Protein AF-A0A8J6XPT8-F1 (afdb_monomer_lite)

Radius of gyration: 20.5 Å; chains: 1; bounding box: 49×33×56 Å

Secondary structure (DSSP, 8-state):
--SHHHHHHHHHHHTTSEEEEETTEEEEE-SS---TTS--EEEPTT----HHHHHHHHHHHHTTT----B-----S--TTEEE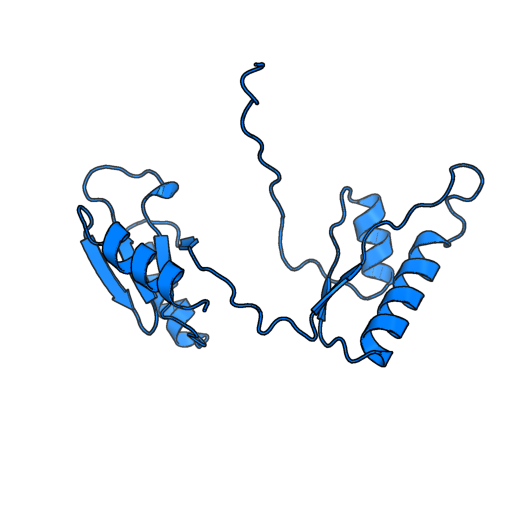-------GGGTTSSHHHHHHHHHHHHHHHTT-SEEE---SSHHHHHHHHHTT-----------------

Organism: NCBI:txid2748662

pLDDT: mean 81.78, std 13.43, range [40.69, 97.56]

Sequence (152 aa):
MDSRIQSYLRVAASHQRDTERIGPFLATFTHHNDNPFLNYAIPDDDATPSSADVAALIAAYERRSRIPRLEYYVPYNRDRTTEIAGIGVRAKFRRRGIAGALTTQLVRLAIDAGVSLAFLMAAHEAEARIYFRAGFSTIGEILHISHPREQP

InterPro domains:
  IPR000182 GNAT domain [PF00583] (55-136)
  IPR000182 GNAT domain [PS51186] (9-152)
  IPR016181 Acyl-CoA N-acyltransferase [SSF55729] (75-150)

Structure (mmCIF, N/CA/C/O backbone):
data_AF-A0A8J6XPT8-F1
#
_entry.id   AF-A0A8J6XPT8-F1
#
loop_
_atom_site.group_PDB
_atom_site.id
_atom_site.type_symbol
_atom_site.label_atom_id
_atom_site.label_alt_id
_atom_site.label_comp_id
_atom_site.label_asym_id
_atom_site.label_entity_id
_atom_site.label_seq_id
_atom_site.pdbx_PDB_ins_code
_atom_site.Cartn_x
_atom_site.Cartn_y
_atom_site.Cartn_z
_atom_site.occupancy
_atom_site.B_iso_or_equiv
_atom_site.auth_seq_id
_atom_site.auth_comp_id
_atom_site.auth_asym_id
_atom_site.auth_atom_id
_atom_site.pdbx_PDB_model_num
ATOM 1 N N . MET A 1 1 ? -4.051 -18.490 -13.070 1.00 40.69 1 MET A N 1
ATOM 2 C CA . MET A 1 1 ? -4.577 -17.982 -14.357 1.00 40.69 1 MET A CA 1
ATOM 3 C C . MET A 1 1 ? -4.172 -16.514 -14.581 1.00 40.69 1 MET A C 1
ATOM 5 O O . MET A 1 1 ? -4.823 -15.838 -15.359 1.00 40.69 1 MET A O 1
ATOM 9 N N . ASP A 1 2 ? -3.063 -16.038 -13.990 1.00 49.50 2 ASP A N 1
ATOM 10 C CA . ASP A 1 2 ? -2.880 -14.602 -13.691 1.00 49.50 2 ASP A CA 1
ATOM 11 C C . ASP A 1 2 ? -1.608 -13.937 -14.272 1.00 49.50 2 ASP A C 1
ATOM 13 O O . ASP A 1 2 ? -1.323 -12.796 -13.937 1.00 49.50 2 ASP A O 1
ATOM 17 N N . SER A 1 3 ? -0.858 -14.581 -15.182 1.00 55.66 3 SER A N 1
ATOM 18 C CA . SER A 1 3 ? 0.334 -13.968 -15.823 1.00 55.66 3 SER A CA 1
ATOM 19 C C . SER A 1 3 ? 0.077 -13.350 -17.209 1.00 55.66 3 SER A C 1
ATOM 21 O O . SER A 1 3 ? 0.899 -12.613 -17.746 1.00 55.66 3 SER A O 1
ATOM 23 N N . ARG A 1 4 ? -1.084 -13.608 -17.828 1.00 59.62 4 ARG A N 1
ATOM 24 C CA . ARG A 1 4 ? -1.342 -13.191 -19.222 1.00 59.62 4 ARG A CA 1
ATOM 25 C C . ARG A 1 4 ? -1.599 -11.691 -19.387 1.00 59.62 4 ARG A C 1
ATOM 27 O O . ARG A 1 4 ? -1.416 -11.179 -20.487 1.00 59.62 4 ARG A O 1
ATOM 34 N N . ILE A 1 5 ? -2.015 -10.997 -18.327 1.00 62.00 5 ILE A N 1
ATOM 35 C CA . ILE A 1 5 ? -2.364 -9.568 -18.379 1.00 62.00 5 ILE A CA 1
ATOM 36 C C . ILE A 1 5 ? -1.106 -8.711 -18.535 1.00 62.00 5 ILE A C 1
ATOM 38 O O . ILE A 1 5 ? -1.049 -7.860 -19.416 1.00 62.00 5 ILE A O 1
ATOM 42 N N . GLN A 1 6 ? -0.077 -8.958 -17.729 1.00 67.12 6 GLN A N 1
ATOM 43 C CA . GLN A 1 6 ? 1.147 -8.157 -17.749 1.00 67.12 6 GLN A CA 1
ATOM 44 C C . GLN A 1 6 ? 1.967 -8.410 -19.025 1.00 67.12 6 GLN A C 1
ATOM 46 O O . GLN A 1 6 ? 2.446 -7.466 -19.656 1.00 67.12 6 GLN A O 1
ATOM 51 N N . SER A 1 7 ? 1.997 -9.660 -19.494 1.00 65.56 7 SER A N 1
ATOM 52 C CA . SER A 1 7 ? 2.504 -10.007 -20.825 1.00 65.56 7 SER A CA 1
ATOM 53 C C . SER A 1 7 ? 1.735 -9.301 -21.957 1.00 65.56 7 SER A C 1
ATOM 55 O O . SER A 1 7 ? 2.353 -8.725 -22.854 1.00 65.56 7 SER A O 1
ATOM 57 N N . TYR A 1 8 ? 0.397 -9.245 -21.889 1.00 67.69 8 TYR A N 1
ATOM 58 C CA . TYR A 1 8 ? -0.415 -8.485 -22.849 1.00 67.69 8 TYR A CA 1
ATOM 59 C C . TYR A 1 8 ? -0.089 -6.984 -22.831 1.00 67.69 8 TYR A C 1
ATOM 61 O O . TYR A 1 8 ? 0.082 -6.398 -23.899 1.00 67.69 8 TYR A O 1
ATOM 69 N N . LEU A 1 9 ? 0.069 -6.369 -21.651 1.00 66.56 9 LEU A N 1
ATOM 70 C CA . LEU A 1 9 ? 0.458 -4.958 -21.536 1.00 66.56 9 LEU A CA 1
ATOM 71 C C . LEU A 1 9 ? 1.817 -4.689 -22.195 1.00 66.56 9 LEU A C 1
ATOM 73 O O . LEU A 1 9 ? 1.945 -3.704 -22.921 1.00 66.56 9 LEU A O 1
ATOM 77 N N . ARG A 1 10 ? 2.815 -5.570 -22.010 1.00 74.56 10 ARG A N 1
ATOM 78 C CA . ARG A 1 10 ? 4.133 -5.432 -22.662 1.00 74.56 10 ARG A CA 1
ATOM 79 C C . ARG A 1 10 ? 4.029 -5.479 -24.186 1.00 74.56 10 ARG A C 1
ATOM 81 O O . ARG A 1 10 ? 4.648 -4.662 -24.863 1.00 74.56 10 ARG A O 1
ATOM 88 N N . VAL A 1 11 ? 3.234 -6.407 -24.722 1.00 70.12 11 VAL A N 1
ATOM 89 C CA . VAL A 1 11 ? 3.016 -6.543 -26.172 1.00 70.12 11 VAL A CA 1
ATOM 90 C C . VAL A 1 11 ? 2.233 -5.357 -26.741 1.00 70.12 11 VAL A C 1
ATOM 92 O O . VAL A 1 11 ? 2.572 -4.856 -27.808 1.00 70.12 11 VAL A O 1
ATOM 95 N N . ALA A 1 12 ? 1.201 -4.880 -26.048 1.00 66.06 12 ALA A N 1
ATOM 96 C CA . ALA A 1 12 ? 0.412 -3.741 -26.506 1.00 66.06 12 ALA A CA 1
ATOM 97 C C . ALA A 1 12 ? 1.218 -2.432 -26.470 1.00 66.06 12 ALA A C 1
ATOM 99 O O . ALA A 1 12 ? 1.140 -1.636 -27.402 1.00 66.06 12 ALA A O 1
ATOM 100 N N . ALA A 1 13 ? 2.025 -2.220 -25.425 1.00 67.25 13 ALA A N 1
ATOM 101 C CA . ALA A 1 13 ? 2.773 -0.981 -25.229 1.00 67.25 13 ALA A CA 1
ATOM 102 C C . ALA A 1 13 ? 3.988 -0.824 -26.163 1.00 67.25 13 ALA A C 1
ATOM 104 O O . ALA A 1 13 ? 4.449 0.300 -26.360 1.00 67.25 13 ALA A O 1
ATOM 105 N N . SER A 1 14 ? 4.504 -1.914 -26.746 1.00 66.19 14 SER A N 1
ATOM 106 C CA . SER A 1 14 ? 5.599 -1.858 -27.728 1.00 66.19 14 SER A CA 1
ATOM 107 C C . SER A 1 14 ? 5.146 -1.396 -29.114 1.00 66.19 14 SER A C 1
ATOM 109 O O . SER A 1 14 ? 5.952 -0.904 -29.903 1.00 66.19 14 SER A O 1
ATOM 111 N N . HIS A 1 15 ? 3.853 -1.508 -29.424 1.00 63.25 15 HIS A N 1
ATOM 112 C CA . HIS A 1 15 ? 3.320 -1.006 -30.679 1.00 63.25 15 HIS A CA 1
ATOM 113 C C . HIS A 1 15 ? 3.195 0.523 -30.579 1.00 63.25 15 HIS A C 1
ATOM 115 O O . HIS A 1 15 ? 2.401 1.033 -29.796 1.00 63.25 15 HIS A O 1
ATOM 121 N N . GLN A 1 16 ? 3.966 1.244 -31.406 1.00 63.06 16 GLN A N 1
ATOM 122 C CA . GLN A 1 16 ? 4.014 2.718 -31.529 1.00 63.06 16 GLN A CA 1
ATOM 123 C C . GLN A 1 16 ? 4.901 3.488 -30.525 1.00 63.06 16 GLN A C 1
ATOM 125 O O . GLN A 1 16 ? 4.798 4.715 -30.453 1.00 63.06 16 GLN A O 1
ATOM 130 N N . ARG A 1 17 ? 5.789 2.825 -29.772 1.00 73.38 17 ARG A N 1
ATOM 131 C CA . ARG A 1 17 ? 6.697 3.490 -28.814 1.00 73.38 17 ARG A CA 1
ATOM 132 C C . ARG A 1 17 ? 8.129 2.997 -28.938 1.00 73.38 17 ARG A C 1
ATOM 134 O O . ARG A 1 17 ? 8.357 1.842 -29.285 1.00 73.38 17 ARG A O 1
ATOM 141 N N . ASP A 1 18 ? 9.077 3.859 -28.585 1.00 82.94 18 ASP A N 1
ATOM 142 C CA . ASP A 1 18 ? 10.439 3.412 -28.313 1.00 82.94 18 ASP A CA 1
ATOM 143 C C . ASP A 1 18 ? 10.452 2.601 -27.029 1.00 82.94 18 ASP A C 1
ATOM 145 O O . ASP A 1 18 ? 9.846 2.992 -26.029 1.00 82.94 18 ASP A O 1
ATOM 149 N N . THR A 1 19 ? 11.168 1.483 -27.040 1.00 86.81 19 THR A N 1
ATOM 150 C CA . THR A 1 19 ? 11.265 0.613 -25.871 1.00 86.81 19 THR A CA 1
ATOM 151 C C . THR A 1 19 ? 12.708 0.348 -25.488 1.00 86.81 19 THR A C 1
ATOM 153 O O . THR A 1 19 ? 13.539 0.078 -26.352 1.00 86.81 19 THR A O 1
ATOM 156 N N . GLU A 1 20 ? 12.991 0.352 -24.189 1.00 90.19 20 GLU A N 1
ATOM 157 C CA . GLU A 1 20 ? 14.284 -0.051 -23.630 1.00 90.19 20 GLU A CA 1
ATOM 158 C C . GLU A 1 20 ? 14.065 -1.142 -22.578 1.00 90.19 20 GLU A C 1
ATOM 160 O O . GLU A 1 20 ? 13.187 -1.026 -21.718 1.00 90.19 20 GLU A O 1
ATOM 165 N N . ARG A 1 21 ? 14.875 -2.205 -22.630 1.00 92.94 21 ARG A N 1
ATOM 166 C CA . ARG A 1 21 ? 14.958 -3.181 -21.539 1.00 92.94 21 ARG A CA 1
ATOM 167 C C . ARG A 1 21 ? 15.921 -2.685 -20.477 1.00 92.94 21 ARG A C 1
ATOM 169 O O . ARG A 1 21 ? 17.086 -2.440 -20.774 1.00 92.94 21 ARG A O 1
ATOM 176 N N . ILE A 1 22 ? 15.443 -2.596 -19.240 1.00 92.44 22 ILE A N 1
ATOM 177 C CA . ILE A 1 22 ? 16.235 -2.161 -18.089 1.00 92.44 22 ILE A CA 1
ATOM 178 C C . ILE A 1 22 ? 16.014 -3.171 -16.972 1.00 92.44 22 ILE A C 1
ATOM 180 O O . ILE A 1 22 ? 14.956 -3.177 -16.349 1.00 92.44 22 ILE A O 1
ATOM 184 N N . GLY A 1 23 ? 16.983 -4.061 -16.751 1.00 90.38 23 GLY A N 1
ATOM 185 C CA . GLY A 1 23 ? 16.821 -5.163 -15.799 1.00 90.38 23 GLY A CA 1
ATOM 186 C C . GLY A 1 23 ? 15.534 -5.956 -16.093 1.00 90.38 23 GLY A C 1
ATOM 187 O O . GLY A 1 23 ? 15.370 -6.403 -17.234 1.00 90.38 23 GLY A O 1
ATOM 188 N N . PRO A 1 24 ? 14.611 -6.104 -15.122 1.00 92.44 24 PRO A N 1
ATOM 189 C CA . PRO A 1 24 ? 13.332 -6.788 -15.301 1.00 92.44 24 PRO A CA 1
ATOM 190 C C . PRO A 1 24 ? 12.215 -5.887 -15.859 1.00 92.44 24 PRO A C 1
ATOM 192 O O . PRO A 1 24 ? 11.053 -6.269 -15.809 1.00 92.44 24 PRO A O 1
ATOM 195 N N . PHE A 1 25 ? 12.508 -4.678 -16.344 1.00 91.06 25 PHE A N 1
ATOM 196 C CA . PHE A 1 25 ? 11.498 -3.733 -16.825 1.00 91.06 25 PHE A CA 1
ATOM 197 C C . PHE A 1 25 ? 11.544 -3.570 -18.344 1.00 91.06 25 PHE A C 1
ATOM 199 O O . PHE A 1 25 ? 12.614 -3.416 -18.936 1.00 91.06 25 PHE A O 1
ATOM 206 N N . LEU A 1 26 ? 10.3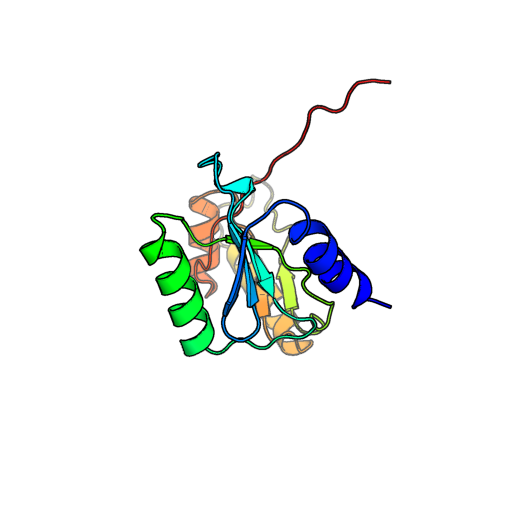71 -3.525 -18.977 1.00 91.56 26 LEU A N 1
ATOM 207 C CA . LEU A 1 26 ? 10.189 -2.948 -20.307 1.00 91.56 26 LEU A CA 1
ATOM 208 C C . LEU A 1 26 ? 9.758 -1.486 -20.150 1.00 91.56 26 LEU A C 1
ATOM 210 O O . LEU A 1 26 ? 8.605 -1.221 -19.816 1.00 91.56 26 LEU A O 1
ATOM 214 N N . ALA A 1 27 ? 10.671 -0.543 -20.371 1.00 89.69 27 ALA A N 1
ATOM 215 C CA . ALA A 1 27 ? 10.362 0.883 -20.383 1.00 89.69 27 ALA A CA 1
ATOM 216 C C . ALA A 1 27 ? 9.863 1.313 -21.762 1.00 89.69 27 ALA A C 1
ATOM 218 O O . ALA A 1 27 ? 10.419 0.886 -22.773 1.00 89.69 27 ALA A O 1
ATOM 219 N N . THR A 1 28 ? 8.839 2.165 -21.798 1.00 87.44 28 THR A N 1
ATOM 220 C CA . THR A 1 28 ? 8.276 2.707 -23.039 1.00 87.44 28 THR A CA 1
ATOM 221 C C . THR A 1 28 ? 8.373 4.228 -23.063 1.00 87.44 28 THR A C 1
ATOM 223 O O . THR A 1 28 ? 8.167 4.883 -22.040 1.00 87.44 28 THR A O 1
ATOM 226 N N . PHE A 1 29 ? 8.691 4.783 -24.232 1.00 83.12 29 PHE A N 1
ATOM 227 C CA . PHE A 1 29 ? 8.899 6.210 -24.452 1.00 83.12 29 PHE A CA 1
ATOM 228 C C . PHE A 1 29 ? 8.164 6.677 -25.710 1.00 83.12 29 PHE A C 1
ATOM 230 O O . PHE A 1 29 ? 8.215 6.029 -26.758 1.00 83.12 29 PHE A O 1
ATOM 237 N N . THR A 1 30 ? 7.493 7.824 -25.630 1.00 73.56 30 THR A N 1
ATOM 238 C CA . THR A 1 30 ? 6.853 8.450 -26.795 1.00 73.56 30 THR A CA 1
ATOM 239 C C . THR A 1 30 ? 7.740 9.516 -27.430 1.00 73.56 30 THR A C 1
ATOM 241 O O . THR A 1 30 ? 8.252 10.399 -26.746 1.00 73.56 30 THR A O 1
ATOM 244 N N . HIS A 1 31 ? 7.853 9.474 -28.762 1.00 62.16 31 HIS A N 1
ATOM 245 C CA . HIS A 1 31 ? 8.705 10.368 -29.562 1.00 62.16 31 HIS A CA 1
ATOM 246 C C . HIS A 1 31 ? 8.233 11.820 -29.657 1.00 62.16 31 HIS A C 1
ATOM 248 O O . HIS A 1 31 ? 9.047 12.730 -29.781 1.00 62.16 31 HIS A O 1
ATOM 254 N N . HIS A 1 32 ? 6.918 12.052 -29.654 1.00 60.66 32 HIS A N 1
ATOM 255 C CA . HIS A 1 32 ? 6.334 13.340 -30.064 1.00 60.66 32 HIS A CA 1
ATOM 256 C C . HIS A 1 32 ? 5.376 13.943 -29.031 1.00 60.66 32 HIS A C 1
ATOM 258 O O . HIS A 1 32 ? 4.632 14.869 -29.341 1.00 60.66 32 HIS A O 1
ATOM 264 N N . ASN A 1 33 ? 5.348 13.398 -27.814 1.00 58.75 33 ASN A N 1
ATOM 265 C CA . ASN A 1 33 ? 4.443 13.858 -26.769 1.00 58.75 33 ASN A CA 1
ATOM 266 C C . ASN A 1 33 ? 5.083 13.683 -25.388 1.00 58.75 33 ASN A C 1
ATOM 268 O O . ASN A 1 33 ? 5.541 12.590 -25.050 1.00 58.75 33 ASN A O 1
ATOM 272 N N . ASP A 1 34 ? 5.075 14.752 -24.593 1.00 54.53 34 ASP A N 1
ATOM 273 C CA . ASP A 1 34 ? 5.612 14.797 -23.229 1.00 54.53 34 ASP A CA 1
ATOM 274 C C . ASP A 1 34 ? 4.611 14.298 -22.178 1.00 54.53 34 ASP A C 1
ATOM 276 O O . ASP A 1 34 ? 4.870 14.378 -20.978 1.00 54.53 34 ASP A O 1
ATOM 280 N N . ASN A 1 35 ? 3.453 13.787 -22.612 1.00 57.72 35 ASN A N 1
ATOM 281 C CA . ASN A 1 35 ? 2.410 13.320 -21.715 1.00 57.72 35 ASN A CA 1
ATOM 282 C C . ASN A 1 35 ? 2.944 12.217 -20.760 1.00 57.72 35 ASN A C 1
ATOM 284 O O . ASN A 1 35 ? 3.301 11.120 -21.212 1.00 57.72 35 ASN A O 1
ATOM 288 N N . PRO A 1 36 ? 2.954 12.455 -19.433 1.00 54.56 36 PRO A N 1
ATOM 289 C CA . PRO A 1 36 ? 3.487 11.515 -18.446 1.00 54.56 36 PRO A CA 1
ATOM 290 C C . PRO A 1 36 ? 2.682 10.209 -18.339 1.00 54.56 36 PRO A C 1
ATOM 292 O O . PRO A 1 36 ? 3.170 9.230 -17.781 1.00 54.56 36 PRO A O 1
ATOM 295 N N . PHE A 1 37 ? 1.465 10.148 -18.891 1.00 55.50 37 PHE A N 1
ATOM 296 C CA . PHE A 1 37 ? 0.666 8.918 -18.952 1.00 55.50 37 PHE A CA 1
ATOM 297 C C . PHE A 1 37 ? 1.132 7.936 -20.043 1.00 55.50 37 PHE A C 1
ATOM 299 O O . PHE A 1 37 ? 0.666 6.802 -20.065 1.00 55.50 37 PHE A O 1
ATOM 306 N N . LEU A 1 38 ? 2.044 8.341 -20.936 1.00 62.06 38 LEU A N 1
ATOM 307 C CA . LEU A 1 38 ? 2.521 7.515 -22.057 1.00 62.06 38 LEU A CA 1
ATOM 308 C C . LEU A 1 38 ? 3.969 7.021 -21.899 1.00 62.06 38 LEU A C 1
ATOM 310 O O . LEU A 1 38 ? 4.446 6.266 -22.743 1.00 62.06 38 LEU A O 1
ATOM 314 N N . ASN A 1 39 ? 4.651 7.428 -20.825 1.00 72.81 39 ASN A N 1
ATOM 315 C CA . ASN A 1 39 ? 6.040 7.080 -20.537 1.00 72.81 39 ASN A CA 1
ATOM 316 C C . ASN A 1 39 ? 6.080 6.276 -19.234 1.00 72.81 39 ASN A C 1
ATOM 318 O O . ASN A 1 39 ? 6.143 6.843 -18.143 1.00 72.81 39 ASN A O 1
ATOM 322 N N . TYR A 1 40 ? 5.960 4.957 -19.346 1.00 82.88 40 TYR A N 1
ATOM 323 C CA . TYR A 1 40 ? 5.921 4.056 -18.197 1.00 82.88 40 TYR A CA 1
ATOM 324 C C . TYR A 1 40 ? 6.631 2.739 -18.488 1.00 82.88 40 TYR A C 1
ATOM 326 O O . TYR A 1 40 ? 6.830 2.337 -19.640 1.00 82.88 40 TYR A O 1
ATOM 334 N N . ALA A 1 41 ? 7.039 2.085 -17.408 1.00 88.19 41 ALA A N 1
ATOM 335 C CA . ALA A 1 41 ? 7.720 0.814 -17.408 1.00 88.19 41 ALA A CA 1
ATOM 336 C C . ALA A 1 41 ? 6.813 -0.295 -16.877 1.00 88.19 41 ALA A C 1
ATOM 338 O O . ALA A 1 41 ? 6.105 -0.127 -15.884 1.00 88.19 41 ALA A O 1
ATOM 339 N N . ILE A 1 42 ? 6.859 -1.435 -17.555 1.00 87.50 42 ILE A N 1
ATOM 340 C CA . ILE A 1 42 ? 6.099 -2.632 -17.216 1.00 87.50 42 ILE A CA 1
ATOM 341 C C . ILE A 1 42 ? 7.106 -3.683 -16.736 1.00 87.50 42 ILE A C 1
ATOM 343 O O . ILE A 1 42 ? 7.978 -4.070 -17.520 1.00 87.50 42 ILE A O 1
ATOM 347 N N . PRO A 1 43 ? 7.040 -4.142 -15.475 1.00 88.00 43 PRO A N 1
ATOM 348 C CA . PRO A 1 43 ? 7.893 -5.224 -14.996 1.00 88.00 43 PRO A CA 1
ATOM 349 C C . PRO A 1 43 ? 7.605 -6.535 -15.734 1.00 88.00 43 PRO A C 1
ATOM 351 O O . PRO A 1 43 ? 6.504 -6.733 -16.260 1.00 88.00 43 PRO A O 1
ATOM 354 N N . ASP A 1 44 ? 8.578 -7.438 -15.740 1.00 84.94 44 ASP A N 1
ATOM 355 C CA . ASP A 1 44 ? 8.377 -8.841 -16.080 1.00 84.94 44 ASP A CA 1
ATOM 356 C C . ASP A 1 44 ? 7.379 -9.496 -15.126 1.00 84.94 44 ASP A C 1
ATOM 358 O O . ASP A 1 44 ? 7.141 -9.019 -14.012 1.00 84.94 44 ASP A O 1
ATOM 362 N N . ASP A 1 45 ? 6.781 -10.590 -15.588 1.00 77.69 45 ASP A N 1
ATOM 363 C CA . ASP A 1 45 ? 5.864 -11.368 -14.761 1.00 77.69 45 ASP A CA 1
ATOM 364 C C . ASP A 1 45 ? 6.663 -11.939 -13.581 1.00 77.69 45 ASP A C 1
ATOM 366 O O . ASP A 1 45 ? 7.770 -12.446 -13.769 1.00 77.69 45 ASP A O 1
ATOM 370 N N . ASP A 1 46 ? 6.123 -11.798 -12.368 1.00 73.81 46 ASP A N 1
ATOM 371 C CA . ASP A 1 46 ? 6.755 -12.227 -11.111 1.00 73.81 46 ASP A CA 1
ATOM 372 C C . ASP A 1 46 ? 8.157 -11.633 -10.849 1.00 73.81 46 ASP A C 1
ATOM 374 O O . ASP A 1 46 ? 8.933 -12.164 -10.051 1.00 73.81 46 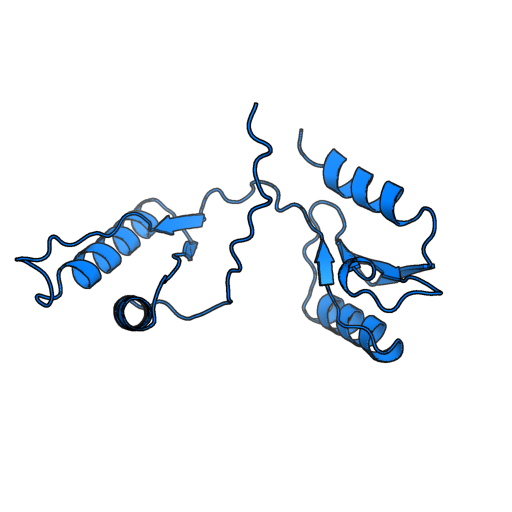ASP A O 1
ATOM 378 N N . ALA A 1 47 ? 8.491 -10.507 -11.490 1.00 80.00 47 ALA A N 1
ATOM 379 C CA . ALA A 1 47 ? 9.755 -9.825 -11.260 1.00 80.00 47 ALA A CA 1
ATOM 380 C C . ALA A 1 47 ? 9.932 -9.443 -9.782 1.00 80.00 47 ALA A C 1
ATOM 382 O O . ALA A 1 47 ? 9.049 -8.845 -9.164 1.00 80.00 47 ALA A O 1
ATOM 383 N N . THR A 1 48 ? 11.131 -9.684 -9.254 1.00 82.25 48 THR A N 1
ATOM 384 C CA . THR A 1 48 ? 11.597 -9.157 -7.964 1.00 82.25 48 THR A CA 1
ATOM 385 C C . THR A 1 48 ? 12.758 -8.186 -8.207 1.00 82.25 48 THR A C 1
ATOM 387 O O . THR A 1 48 ? 13.918 -8.593 -8.094 1.00 82.25 48 THR A O 1
ATOM 390 N N . PRO A 1 49 ? 12.492 -6.924 -8.606 1.00 85.44 49 PRO A N 1
ATOM 391 C CA . PRO A 1 49 ? 13.546 -5.970 -8.930 1.00 85.44 49 PRO A CA 1
ATOM 392 C C . PRO A 1 49 ? 14.416 -5.669 -7.712 1.00 85.44 49 PRO A C 1
ATOM 394 O O . PRO A 1 49 ? 13.910 -5.431 -6.614 1.00 85.44 49 PRO A O 1
ATOM 397 N N . SER A 1 50 ? 15.729 -5.637 -7.912 1.00 87.56 50 SER A N 1
ATOM 398 C CA . SER A 1 50 ? 16.671 -5.163 -6.903 1.00 87.56 50 SER A CA 1
ATOM 399 C C . SER A 1 50 ? 16.691 -3.632 -6.840 1.00 87.56 50 SER A C 1
ATOM 401 O O . SER A 1 50 ? 16.275 -2.939 -7.772 1.00 87.56 50 SER A O 1
ATOM 403 N N . SER A 1 51 ? 17.262 -3.071 -5.771 1.00 82.50 51 SER A N 1
ATOM 404 C CA . SER A 1 51 ? 17.498 -1.622 -5.685 1.00 82.50 51 SER A CA 1
ATOM 405 C C . SER A 1 51 ? 18.367 -1.096 -6.837 1.00 82.50 51 SER A C 1
ATOM 407 O O . SER A 1 51 ? 18.196 0.045 -7.258 1.00 82.50 51 SER A O 1
ATOM 409 N N . ALA A 1 52 ? 19.274 -1.923 -7.371 1.00 88.50 52 ALA A N 1
ATOM 410 C CA . ALA A 1 52 ? 20.102 -1.567 -8.522 1.00 88.50 52 ALA A CA 1
ATOM 411 C C . ALA A 1 52 ? 19.278 -1.491 -9.819 1.00 88.50 52 ALA A C 1
ATOM 413 O O . ALA A 1 52 ? 19.471 -0.565 -10.605 1.00 88.50 52 ALA A O 1
ATOM 414 N N . ASP A 1 53 ? 18.315 -2.400 -10.008 1.00 90.56 53 ASP A N 1
ATOM 415 C CA . ASP A 1 53 ? 17.396 -2.368 -11.153 1.00 90.56 53 ASP A CA 1
ATOM 416 C C . ASP A 1 53 ? 16.521 -1.112 -11.129 1.00 90.56 53 ASP A C 1
ATOM 418 O O . ASP A 1 53 ? 16.328 -0.455 -12.152 1.00 90.56 53 ASP A O 1
ATOM 422 N N . VAL A 1 54 ? 16.023 -0.743 -9.944 1.00 87.88 54 VAL A N 1
ATOM 423 C CA . VAL A 1 54 ? 15.231 0.479 -9.753 1.00 87.88 54 VAL A CA 1
ATOM 424 C C . VAL A 1 54 ? 16.075 1.728 -10.022 1.00 87.88 54 VAL A C 1
ATOM 426 O O . VAL A 1 54 ? 15.617 2.633 -10.717 1.00 87.88 54 VAL A O 1
ATOM 429 N N . ALA A 1 55 ? 17.319 1.775 -9.539 1.00 90.06 55 ALA A N 1
ATOM 430 C CA . ALA A 1 55 ? 18.224 2.893 -9.806 1.00 90.06 55 ALA A CA 1
ATOM 431 C C . ALA A 1 55 ? 18.541 3.036 -11.306 1.00 90.06 55 ALA A C 1
ATOM 433 O O . ALA A 1 55 ? 18.526 4.145 -11.841 1.00 90.06 55 ALA A O 1
ATOM 434 N N . ALA A 1 56 ? 18.765 1.919 -12.003 1.00 91.19 56 ALA A N 1
ATOM 435 C CA . ALA A 1 56 ? 18.972 1.914 -13.448 1.00 91.19 56 ALA A CA 1
ATOM 436 C C . ALA A 1 56 ? 17.729 2.408 -14.207 1.00 91.19 56 ALA A C 1
ATOM 438 O O . ALA A 1 56 ? 17.855 3.170 -15.168 1.00 91.19 56 ALA A O 1
ATOM 439 N N . LEU A 1 57 ? 16.530 2.023 -13.753 1.00 92.06 57 LEU A N 1
ATOM 440 C CA . LEU A 1 57 ? 15.269 2.499 -14.319 1.00 92.06 57 LEU A CA 1
ATOM 441 C C . LEU A 1 57 ? 15.120 4.015 -14.161 1.00 92.06 57 LEU A C 1
ATOM 443 O O . LEU A 1 57 ? 14.816 4.698 -15.136 1.00 92.06 57 LEU A O 1
ATOM 447 N N . ILE A 1 58 ? 15.388 4.548 -12.967 1.00 89.31 58 ILE A N 1
ATOM 448 C CA . ILE A 1 58 ? 15.347 5.993 -12.699 1.00 89.31 58 ILE A CA 1
ATOM 449 C C . ILE A 1 58 ? 16.317 6.731 -13.628 1.00 89.31 58 ILE A C 1
ATOM 451 O O . ILE A 1 58 ? 15.895 7.617 -14.373 1.00 89.31 58 ILE A O 1
ATOM 455 N N . ALA A 1 59 ? 17.581 6.300 -13.680 1.00 91.75 59 ALA A N 1
ATOM 456 C CA . ALA A 1 59 ? 18.602 6.926 -14.519 1.00 91.75 59 ALA A CA 1
ATOM 457 C C . ALA A 1 59 ? 18.226 6.923 -16.014 1.00 91.75 59 ALA A C 1
ATOM 459 O O . ALA A 1 59 ? 18.520 7.869 -16.748 1.00 91.75 59 ALA A O 1
ATOM 460 N N . ALA A 1 60 ? 17.559 5.874 -16.504 1.00 90.44 60 ALA A N 1
ATOM 461 C CA . ALA A 1 60 ? 17.128 5.804 -17.897 1.00 90.44 60 ALA A CA 1
ATOM 462 C C . ALA A 1 60 ? 16.020 6.812 -18.248 1.00 90.44 60 ALA A C 1
ATOM 464 O O . ALA A 1 60 ? 16.015 7.332 -19.368 1.00 90.44 60 ALA A O 1
ATOM 465 N N . TYR A 1 61 ? 15.108 7.093 -17.315 1.00 88.44 61 TYR A N 1
ATOM 466 C CA . TYR A 1 61 ? 14.067 8.110 -17.486 1.00 88.44 61 TYR A CA 1
ATOM 467 C C . TYR A 1 61 ? 14.633 9.525 -17.325 1.00 88.44 61 TYR A C 1
ATOM 469 O O . TYR A 1 61 ? 14.334 10.396 -18.144 1.00 88.44 61 TYR A O 1
ATOM 477 N N . GLU A 1 62 ? 15.525 9.738 -16.355 1.00 88.62 62 GLU A N 1
ATOM 478 C CA . GLU A 1 62 ? 16.197 11.025 -16.133 1.00 88.62 62 GLU A CA 1
ATOM 479 C C . GLU A 1 62 ? 17.035 11.461 -17.338 1.00 88.62 62 GLU A C 1
ATOM 481 O O . GLU A 1 62 ? 16.919 12.604 -17.777 1.00 88.62 62 GLU A O 1
ATOM 486 N N . ARG A 1 63 ? 17.802 10.545 -17.954 1.00 89.31 63 ARG A N 1
ATOM 487 C CA . ARG A 1 63 ? 18.566 10.825 -19.191 1.00 89.31 63 ARG A CA 1
ATOM 488 C C . ARG A 1 63 ? 17.697 11.316 -20.352 1.00 89.31 63 ARG A C 1
ATOM 490 O O . ARG A 1 63 ? 18.224 11.866 -21.314 1.00 89.31 63 ARG A O 1
ATOM 497 N N . ARG A 1 64 ? 16.383 11.095 -20.284 1.00 85.12 64 ARG A N 1
ATOM 498 C CA . ARG A 1 64 ? 15.395 11.488 -21.297 1.00 85.12 64 ARG A CA 1
ATOM 499 C C . ARG A 1 64 ? 14.480 12.614 -20.817 1.00 85.12 64 ARG A C 1
ATOM 501 O O . ARG A 1 64 ? 13.481 12.896 -21.474 1.00 85.12 64 ARG A O 1
ATOM 508 N N . SER A 1 65 ? 14.794 13.235 -19.678 1.00 84.31 65 SER A N 1
ATOM 509 C CA . SER A 1 65 ? 13.971 14.265 -19.036 1.00 84.31 65 SER A CA 1
ATOM 510 C C . SER A 1 65 ? 12.526 13.805 -18.797 1.00 84.31 65 SER A C 1
ATOM 512 O O . SER A 1 65 ? 11.574 14.562 -18.997 1.00 84.31 65 SER A O 1
ATOM 514 N N . ARG A 1 66 ? 12.345 12.536 -18.402 1.00 82.38 66 ARG A N 1
ATOM 515 C CA . ARG A 1 66 ? 11.044 11.930 -18.088 1.00 82.38 66 ARG A CA 1
ATOM 516 C C . ARG A 1 66 ? 10.957 11.546 -16.615 1.00 82.38 66 ARG A C 1
ATOM 518 O O . ARG A 1 66 ? 11.957 11.225 -15.985 1.00 82.38 66 ARG A O 1
ATOM 525 N N . ILE A 1 67 ? 9.732 11.530 -16.091 1.00 77.62 67 ILE A N 1
ATOM 526 C CA . ILE A 1 67 ? 9.432 11.026 -14.747 1.00 77.62 67 ILE A CA 1
ATOM 527 C C . ILE A 1 67 ? 9.159 9.518 -14.857 1.00 77.62 67 ILE A C 1
ATOM 529 O O . ILE A 1 67 ? 8.280 9.138 -15.634 1.00 77.62 67 ILE A O 1
ATOM 533 N N . PRO A 1 68 ? 9.880 8.653 -14.121 1.00 79.31 68 PRO A N 1
ATOM 534 C CA . PRO A 1 68 ? 9.638 7.217 -14.150 1.00 79.31 68 PRO A CA 1
ATOM 535 C C . PRO A 1 68 ? 8.275 6.873 -13.542 1.00 79.31 68 PRO A C 1
ATOM 537 O O . PRO A 1 68 ? 7.938 7.296 -12.437 1.00 79.31 68 PRO A O 1
ATOM 540 N N . ARG A 1 69 ? 7.502 6.058 -14.263 1.00 83.62 69 ARG A N 1
ATOM 541 C CA . ARG A 1 69 ? 6.210 5.516 -13.828 1.00 83.62 69 ARG A CA 1
ATOM 542 C C . ARG A 1 69 ? 6.190 4.012 -14.047 1.00 83.62 69 ARG A C 1
ATOM 544 O O . ARG A 1 69 ? 6.677 3.542 -15.069 1.00 83.62 69 ARG A O 1
ATOM 551 N N . LEU A 1 70 ? 5.596 3.267 -13.119 1.00 83.81 70 LEU A N 1
ATOM 552 C CA . LEU A 1 70 ? 5.362 1.834 -13.280 1.00 83.81 70 LEU A CA 1
ATOM 553 C C . LEU A 1 70 ? 3.893 1.554 -13.596 1.00 83.81 70 LEU A C 1
ATOM 555 O O . LEU A 1 70 ? 2.997 2.139 -12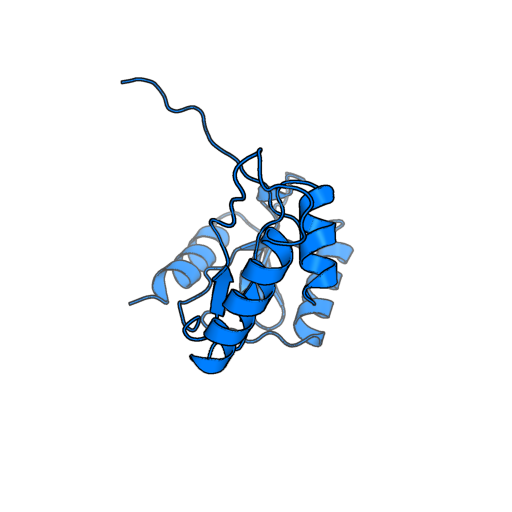.989 1.00 83.81 70 LEU A O 1
ATOM 559 N N . GLU A 1 71 ? 3.665 0.617 -14.507 1.00 80.94 71 GLU A N 1
ATOM 560 C CA . GLU A 1 71 ? 2.367 -0.005 -14.741 1.00 80.94 71 GLU A CA 1
ATOM 561 C C . GLU A 1 71 ? 2.530 -1.510 -14.546 1.00 80.94 71 GLU A C 1
ATOM 563 O O . GLU A 1 71 ? 3.214 -2.186 -15.312 1.00 80.94 71 GLU A O 1
ATOM 568 N N . TYR A 1 72 ? 1.969 -2.029 -13.457 1.00 71.75 72 TYR A N 1
ATOM 569 C CA . TYR A 1 72 ? 2.118 -3.428 -13.085 1.00 71.75 72 TYR A CA 1
ATOM 570 C C . TYR A 1 72 ? 0.851 -3.950 -12.433 1.00 71.75 72 TYR A C 1
ATOM 572 O O . TYR A 1 72 ? 0.150 -3.239 -11.712 1.00 71.75 72 TYR A O 1
ATOM 580 N N . TYR A 1 73 ? 0.579 -5.221 -12.700 1.00 66.38 73 TYR A N 1
ATOM 581 C CA . TYR A 1 73 ? -0.383 -5.995 -11.945 1.00 66.38 73 TYR A CA 1
ATOM 582 C C . TYR A 1 73 ? 0.353 -6.608 -10.755 1.00 66.38 73 TYR A C 1
ATOM 584 O O . TYR A 1 73 ? 1.460 -7.117 -10.907 1.00 66.38 73 TYR A O 1
ATOM 592 N N . VAL A 1 74 ? -0.237 -6.533 -9.565 1.00 58.81 74 VAL A N 1
ATOM 593 C CA . VAL A 1 74 ? 0.303 -7.200 -8.377 1.00 58.81 74 VAL A CA 1
ATOM 594 C C . VAL A 1 74 ? -0.397 -8.550 -8.279 1.00 58.81 74 VAL A C 1
ATOM 596 O O . VAL A 1 74 ? -1.548 -8.565 -7.831 1.00 58.81 74 VAL A O 1
ATOM 599 N N . PRO A 1 75 ? 0.231 -9.668 -8.700 1.00 54.19 75 PRO A N 1
ATOM 600 C CA . PRO A 1 75 ? -0.375 -10.971 -8.510 1.00 54.19 75 PRO A CA 1
ATOM 601 C C . PRO A 1 75 ? -0.578 -11.224 -7.017 1.00 54.19 75 PRO A C 1
ATOM 603 O O . PRO A 1 75 ? 0.192 -10.781 -6.160 1.00 54.19 75 PRO A O 1
ATOM 606 N N . TYR A 1 76 ? -1.665 -11.924 -6.724 1.00 52.75 76 TYR A N 1
ATOM 607 C CA . TYR A 1 76 ? -2.200 -12.227 -5.401 1.00 52.75 76 TYR A CA 1
ATOM 608 C C . TYR A 1 76 ? -1.297 -13.143 -4.548 1.00 52.75 76 TYR A C 1
ATOM 610 O O . TYR A 1 76 ? -1.801 -13.930 -3.770 1.00 52.75 76 TYR A O 1
ATOM 618 N N . ASN A 1 77 ? 0.032 -13.011 -4.557 1.00 49.34 77 ASN A N 1
ATOM 619 C CA . ASN A 1 77 ? 0.872 -13.576 -3.485 1.00 49.34 77 ASN A CA 1
ATOM 620 C C . ASN A 1 77 ? 0.884 -12.627 -2.264 1.00 49.34 77 ASN A C 1
ATOM 622 O O . ASN A 1 77 ? 1.911 -12.324 -1.661 1.00 49.34 77 ASN A O 1
ATOM 626 N N . ARG A 1 78 ? -0.327 -12.140 -1.951 1.00 51.78 78 ARG A N 1
ATOM 627 C CA . ARG A 1 78 ? -0.752 -11.136 -0.966 1.00 51.78 78 ARG A CA 1
ATOM 628 C C . ARG A 1 78 ? -1.214 -11.760 0.355 1.00 51.78 78 ARG A C 1
ATOM 630 O O . ARG A 1 78 ? -1.668 -11.022 1.221 1.00 51.78 78 ARG A O 1
ATOM 637 N N . ASP A 1 79 ? -1.122 -13.077 0.529 1.00 61.75 79 ASP A N 1
ATOM 638 C CA . ASP A 1 79 ? -1.873 -13.833 1.553 1.00 61.75 79 ASP A CA 1
ATOM 639 C C . ASP A 1 79 ? -1.570 -13.463 3.015 1.00 61.75 79 ASP A C 1
ATOM 641 O O . ASP A 1 79 ? -2.252 -13.907 3.935 1.00 61.75 79 ASP A O 1
ATOM 645 N N . ARG A 1 80 ? -0.560 -12.624 3.250 1.00 78.50 80 ARG A N 1
ATOM 646 C CA . ARG A 1 80 ? -0.184 -12.117 4.575 1.00 78.50 80 ARG A CA 1
ATOM 647 C C . ARG A 1 80 ? -0.259 -10.592 4.663 1.00 78.50 80 ARG A C 1
ATOM 649 O O . ARG A 1 80 ? 0.339 -10.005 5.559 1.00 78.50 80 ARG A O 1
ATOM 656 N N . THR A 1 81 ? -0.981 -9.948 3.753 1.00 86.12 81 THR A N 1
ATOM 657 C CA . THR A 1 81 ? -1.237 -8.507 3.770 1.00 86.12 81 THR A CA 1
ATOM 658 C C . THR A 1 81 ? -2.717 -8.256 4.013 1.00 86.12 81 THR A C 1
ATOM 660 O O . THR A 1 81 ? -3.561 -8.859 3.356 1.00 86.12 81 THR A O 1
ATOM 663 N N . THR A 1 82 ? -3.046 -7.346 4.925 1.00 89.88 82 THR A N 1
ATOM 664 C CA . THR A 1 82 ? -4.440 -6.970 5.191 1.00 89.88 82 THR A CA 1
ATOM 665 C C . THR A 1 82 ? -4.611 -5.463 5.282 1.00 89.88 82 THR A C 1
ATOM 667 O O . THR A 1 82 ? -3.705 -4.748 5.717 1.00 89.88 82 THR A O 1
ATOM 670 N N . GLU A 1 83 ? -5.792 -4.990 4.901 1.00 92.19 83 GLU A N 1
ATOM 671 C CA . GLU A 1 83 ? -6.216 -3.623 5.170 1.00 92.19 83 GLU A CA 1
ATOM 672 C C . GLU A 1 83 ? -6.997 -3.575 6.485 1.00 92.19 83 GLU A C 1
ATOM 674 O O . GLU A 1 83 ? -7.962 -4.315 6.683 1.00 92.19 83 GLU A O 1
ATOM 679 N N . ILE A 1 84 ? -6.621 -2.660 7.374 1.00 93.56 84 ILE A N 1
ATOM 680 C CA . ILE A 1 84 ? -7.438 -2.303 8.531 1.00 93.56 84 ILE A CA 1
ATOM 681 C C . ILE A 1 84 ? -8.314 -1.113 8.140 1.00 93.56 84 ILE A C 1
ATOM 683 O O . ILE A 1 84 ? -7.859 0.029 8.101 1.00 93.56 84 ILE A O 1
ATOM 687 N N . ALA A 1 85 ? -9.590 -1.394 7.886 1.00 91.06 85 ALA A N 1
ATOM 688 C CA . ALA A 1 85 ? -10.587 -0.413 7.470 1.00 91.06 85 ALA A CA 1
ATOM 689 C C . ALA A 1 85 ? -11.772 -0.338 8.453 1.00 91.06 85 ALA A C 1
ATOM 691 O O . ALA A 1 85 ? -11.877 -1.106 9.410 1.00 91.06 85 ALA A O 1
ATOM 692 N N . GLY A 1 86 ? -12.687 0.608 8.223 1.00 87.62 86 GLY A N 1
ATOM 693 C CA . GLY A 1 86 ? -13.974 0.664 8.933 1.00 87.62 86 GLY A CA 1
ATOM 694 C C . GLY A 1 86 ? -13.912 1.118 10.398 1.00 87.62 86 GLY A C 1
ATOM 695 O O . GLY A 1 86 ? -14.873 0.918 11.143 1.00 87.62 86 GLY A O 1
ATOM 696 N N . ILE A 1 87 ? -12.818 1.746 10.838 1.00 90.88 87 ILE A N 1
ATOM 697 C CA . ILE A 1 87 ? -12.695 2.244 12.214 1.00 90.88 87 ILE A CA 1
ATOM 698 C C . ILE A 1 87 ? -13.541 3.508 12.389 1.00 90.88 87 ILE A C 1
ATOM 700 O O . ILE A 1 87 ? -13.173 4.603 11.972 1.00 90.88 87 ILE A O 1
ATOM 704 N N . GLY A 1 88 ? -14.675 3.362 13.071 1.00 90.56 88 GLY A N 1
ATOM 705 C CA . GLY A 1 88 ? -15.579 4.460 13.398 1.00 90.56 88 GLY A CA 1
ATOM 706 C C . GLY A 1 88 ? -15.838 4.572 14.897 1.00 90.56 88 GLY A C 1
ATOM 707 O O . GLY A 1 88 ? -16.106 3.586 15.576 1.00 90.56 88 GLY A O 1
ATOM 708 N N . VAL A 1 89 ? -15.832 5.800 15.425 1.00 93.62 89 VAL A N 1
ATOM 709 C CA . VAL A 1 89 ? -16.272 6.090 16.800 1.00 93.62 89 VAL A CA 1
ATOM 710 C C . VAL A 1 89 ? -17.445 7.062 16.762 1.00 93.62 89 VAL A C 1
ATOM 712 O O . VAL A 1 89 ? -17.329 8.187 16.254 1.00 93.62 89 VAL A O 1
ATOM 715 N N . ARG A 1 90 ? -18.584 6.643 17.334 1.00 96.12 90 ARG A N 1
ATOM 716 C CA . ARG A 1 90 ? -19.778 7.496 17.457 1.00 96.12 90 ARG A CA 1
ATOM 717 C C . ARG A 1 90 ? -19.419 8.808 18.150 1.00 96.12 90 ARG A C 1
ATOM 719 O O . ARG A 1 90 ? -18.686 8.801 19.136 1.00 96.12 90 ARG A O 1
ATOM 726 N N . ALA A 1 91 ? -19.999 9.915 17.684 1.00 95.25 91 ALA A N 1
ATOM 727 C CA . ALA A 1 91 ? -19.654 11.271 18.123 1.00 95.25 91 ALA A CA 1
ATOM 728 C C . ALA A 1 91 ? -19.558 11.430 19.652 1.00 95.25 91 ALA A C 1
ATOM 730 O O . ALA A 1 91 ? -18.535 11.895 20.149 1.00 95.25 91 ALA A O 1
ATOM 731 N N . LYS A 1 92 ? -20.556 10.935 20.400 1.00 97.56 92 LYS A N 1
ATOM 732 C CA . LYS A 1 92 ? -20.609 11.013 21.874 1.00 97.56 92 LYS A CA 1
ATOM 733 C C . LYS A 1 92 ? -19.466 10.299 22.618 1.00 97.56 92 LYS A C 1
ATOM 735 O O . LYS A 1 92 ? -19.271 10.535 23.807 1.00 97.56 92 LYS A O 1
ATOM 740 N N . PHE A 1 93 ? -18.714 9.436 21.937 1.00 96.38 93 PHE A N 1
ATOM 741 C CA . PHE A 1 93 ? -17.606 8.661 22.502 1.00 96.38 93 PHE A CA 1
ATOM 742 C C . PHE A 1 93 ? -16.235 9.036 21.918 1.00 96.38 93 PHE A C 1
ATOM 744 O O . PHE A 1 93 ? -15.225 8.426 22.268 1.00 96.38 93 PHE A O 1
ATOM 751 N N . ARG A 1 94 ? -16.165 10.040 21.034 1.00 93.19 94 ARG A N 1
ATOM 752 C CA . ARG A 1 94 ? -14.895 10.511 20.459 1.00 93.19 94 ARG A CA 1
ATOM 753 C C . ARG A 1 94 ? -13.991 11.129 21.533 1.00 93.19 94 ARG A C 1
ATOM 755 O O . ARG A 1 94 ? -14.439 11.465 22.623 1.00 93.19 94 ARG A O 1
ATOM 762 N N . ARG A 1 95 ? -12.705 11.297 21.193 1.00 92.31 95 ARG A N 1
ATOM 763 C CA . ARG A 1 95 ? -11.655 11.902 22.046 1.00 92.31 95 ARG A CA 1
ATOM 764 C C . ARG A 1 95 ? -11.344 11.144 23.346 1.00 92.31 95 ARG A C 1
ATOM 766 O O . ARG A 1 95 ? -10.750 11.704 24.254 1.00 92.31 95 ARG A O 1
ATOM 773 N N . ARG A 1 96 ? -11.676 9.853 23.400 1.00 95.69 96 ARG A N 1
ATOM 774 C CA . ARG A 1 96 ? -11.402 8.955 24.539 1.00 95.69 96 ARG A CA 1
ATOM 775 C C . ARG A 1 96 ? -10.351 7.881 24.230 1.00 95.69 96 ARG A C 1
ATOM 777 O O . ARG A 1 96 ? -10.299 6.863 24.900 1.00 95.69 96 ARG A O 1
ATOM 784 N N . GLY A 1 97 ? -9.589 8.040 23.146 1.00 93.88 97 GLY A N 1
ATOM 785 C CA . GLY A 1 97 ? -8.595 7.049 22.703 1.00 93.88 97 GLY A CA 1
ATOM 786 C C . GLY A 1 97 ? -9.160 5.786 22.032 1.00 93.88 97 GLY A C 1
ATOM 787 O O . GLY A 1 97 ? -8.381 4.979 21.544 1.00 93.88 97 GLY A O 1
ATOM 788 N N . ILE A 1 98 ? -10.487 5.637 21.932 1.00 95.75 98 ILE A N 1
ATOM 789 C CA . ILE A 1 98 ? -11.151 4.417 21.431 1.00 95.75 98 ILE A CA 1
ATOM 790 C C . ILE A 1 98 ? -10.681 4.015 20.026 1.00 95.75 98 ILE A C 1
ATOM 792 O O . ILE A 1 98 ? -10.375 2.851 19.811 1.00 95.75 98 ILE A O 1
ATOM 796 N N . ALA A 1 99 ? -10.592 4.962 19.084 1.00 93.38 99 ALA A N 1
ATOM 797 C CA . ALA A 1 99 ? -10.158 4.663 17.715 1.00 93.38 99 ALA A CA 1
ATOM 798 C C . ALA A 1 99 ? -8.737 4.082 17.686 1.00 93.38 99 ALA A C 1
ATOM 800 O O . ALA A 1 99 ? -8.526 3.037 17.091 1.00 93.38 99 ALA A O 1
ATOM 801 N N . GLY A 1 100 ? -7.795 4.708 18.402 1.00 94.00 100 GLY A N 1
ATOM 802 C CA . GLY A 1 100 ? -6.421 4.210 18.493 1.00 94.00 100 GLY A CA 1
ATOM 803 C C . GLY A 1 100 ? -6.337 2.848 19.179 1.00 94.00 100 GLY A C 1
ATOM 804 O O . GLY A 1 100 ? -5.639 1.968 18.691 1.00 94.00 100 GLY A O 1
ATOM 805 N N . ALA A 1 101 ? -7.101 2.636 20.257 1.00 96.12 101 ALA A N 1
ATOM 806 C CA . ALA A 1 101 ? -7.164 1.339 20.926 1.00 96.12 101 ALA A CA 1
ATOM 807 C C . ALA A 1 101 ? -7.697 0.238 19.992 1.00 96.12 101 ALA A C 1
ATOM 809 O O . ALA A 1 101 ? -7.111 -0.840 19.932 1.00 96.12 101 ALA A O 1
ATOM 810 N N . LEU A 1 102 ? -8.760 0.518 19.227 1.00 95.69 102 LEU A N 1
ATOM 811 C CA . LEU A 1 102 ? -9.287 -0.405 18.218 1.00 95.69 102 LEU A CA 1
ATOM 812 C C . LEU A 1 102 ? -8.259 -0.687 17.119 1.00 95.69 102 LEU A C 1
ATOM 814 O O . LEU A 1 102 ? -8.033 -1.854 16.817 1.00 95.69 102 LEU A O 1
ATOM 818 N N . THR A 1 103 ? -7.593 0.338 16.571 1.00 95.94 103 THR A N 1
ATOM 819 C CA . THR A 1 103 ? -6.526 0.149 15.573 1.00 95.94 103 THR A CA 1
ATOM 820 C C . THR A 1 103 ? -5.451 -0.796 16.100 1.00 95.94 103 THR A C 1
ATOM 822 O O . THR A 1 103 ? -5.131 -1.785 15.448 1.00 95.94 103 THR A O 1
ATOM 825 N N . THR A 1 104 ? -4.911 -0.533 17.293 1.00 95.69 104 THR A N 1
ATOM 826 C CA . THR A 1 104 ? -3.843 -1.357 17.875 1.00 95.69 104 THR A CA 1
ATOM 827 C C . THR A 1 104 ? -4.287 -2.800 18.102 1.00 95.69 104 THR A C 1
ATOM 829 O O . THR A 1 104 ? -3.510 -3.716 17.845 1.00 95.69 104 THR A O 1
ATOM 832 N N . GLN A 1 105 ? -5.521 -3.027 18.561 1.00 96.44 105 GLN A N 1
ATOM 833 C CA . GLN A 1 105 ? -6.025 -4.390 18.747 1.00 96.44 105 GLN A CA 1
ATOM 834 C C . GLN A 1 105 ? -6.221 -5.119 17.416 1.00 96.44 105 GLN A C 1
ATOM 836 O O . GLN A 1 105 ? -5.839 -6.279 17.305 1.00 96.44 105 GLN A O 1
ATOM 841 N N . LEU A 1 106 ? -6.738 -4.444 16.386 1.00 95.62 106 LEU A N 1
ATOM 842 C CA . LEU A 1 106 ? -6.886 -5.031 15.051 1.00 95.62 106 LEU A CA 1
ATOM 843 C C . LEU A 1 106 ? -5.530 -5.398 14.429 1.00 95.62 106 LEU A C 1
ATOM 845 O O . LEU A 1 106 ? -5.410 -6.466 13.839 1.00 95.62 106 LEU A O 1
ATOM 849 N N . VAL A 1 107 ? -4.497 -4.568 14.616 1.00 95.00 107 VAL A N 1
ATOM 850 C CA . VAL A 1 107 ? -3.124 -4.890 14.182 1.00 95.00 107 VAL A CA 1
ATOM 851 C C . VAL A 1 107 ? -2.606 -6.147 14.874 1.00 95.00 107 VAL A C 1
ATOM 853 O O . VAL A 1 107 ? -2.071 -7.026 14.206 1.00 95.00 107 VAL A O 1
ATOM 856 N N . ARG A 1 108 ? -2.777 -6.255 16.197 1.00 94.75 108 ARG A N 1
ATOM 857 C CA . ARG A 1 108 ? -2.350 -7.445 16.952 1.00 94.75 108 ARG A CA 1
ATOM 858 C C . ARG A 1 108 ? -3.046 -8.703 16.447 1.00 94.75 108 ARG A C 1
ATOM 860 O O . ARG A 1 108 ? -2.368 -9.665 16.118 1.00 94.75 108 ARG A O 1
ATOM 867 N N . LEU A 1 109 ? -4.369 -8.649 16.288 1.00 95.19 109 LEU A N 1
ATOM 868 C CA . LEU A 1 109 ? -5.151 -9.766 15.752 1.00 95.19 109 LEU A CA 1
ATOM 869 C C . LEU A 1 109 ? -4.701 -10.173 14.345 1.00 95.19 109 LEU A C 1
ATOM 871 O O . LEU A 1 109 ? -4.631 -11.360 14.047 1.00 95.19 109 LEU A O 1
ATOM 875 N N . ALA A 1 110 ? -4.379 -9.205 13.485 1.00 92.25 110 ALA A N 1
ATOM 876 C CA . ALA A 1 110 ? -3.863 -9.486 12.152 1.00 92.25 110 ALA A CA 1
ATOM 877 C C . ALA A 1 110 ? -2.514 -10.222 12.219 1.00 92.25 110 ALA A C 1
ATOM 879 O O . ALA A 1 110 ? -2.344 -11.250 11.565 1.00 92.25 110 ALA A O 1
ATOM 880 N N . ILE A 1 111 ? -1.574 -9.726 13.027 1.00 92.00 111 ILE A N 1
ATOM 881 C CA . ILE A 1 111 ? -0.250 -10.341 13.197 1.00 92.00 111 ILE A CA 1
ATOM 882 C C . ILE A 1 111 ? -0.375 -11.757 13.772 1.00 92.00 111 ILE A C 1
ATOM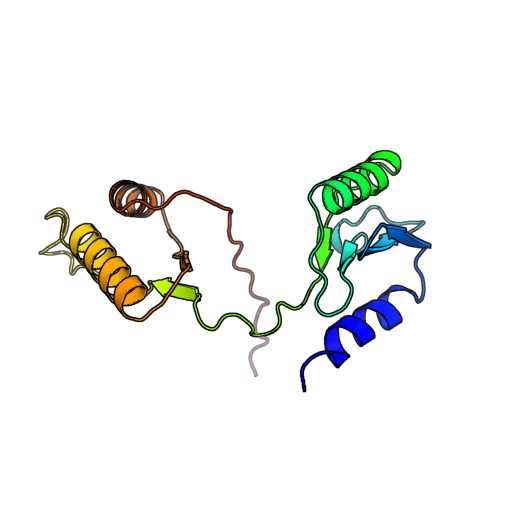 884 O O . ILE A 1 111 ? 0.238 -12.681 13.238 1.00 92.00 111 ILE A O 1
ATOM 888 N N . ASP A 1 112 ? -1.213 -11.946 14.795 1.00 94.75 112 ASP A N 1
ATOM 889 C CA . ASP A 1 112 ? -1.476 -13.253 15.411 1.00 94.75 112 ASP A CA 1
ATOM 890 C C . ASP A 1 112 ? -2.106 -14.240 14.410 1.00 94.75 112 ASP A C 1
ATOM 892 O O . ASP A 1 112 ? -1.836 -15.439 14.456 1.00 94.75 112 ASP A O 1
ATOM 896 N N . ALA A 1 113 ? -2.893 -13.736 13.453 1.00 90.94 113 ALA A N 1
ATOM 897 C CA . ALA A 1 113 ? -3.438 -14.509 12.337 1.00 90.94 113 ALA A CA 1
ATOM 898 C C . ALA A 1 113 ? -2.425 -14.761 11.199 1.00 90.94 113 ALA A C 1
ATOM 900 O O . ALA A 1 113 ? -2.766 -15.374 10.188 1.00 90.94 113 ALA A O 1
ATOM 901 N N . GLY A 1 114 ? -1.178 -14.304 11.341 1.00 90.12 114 GLY A N 1
ATOM 902 C CA . GLY A 1 114 ? -0.107 -14.514 10.372 1.00 90.12 114 GLY A CA 1
ATOM 903 C C . GLY A 1 114 ? 0.075 -13.386 9.355 1.00 90.12 114 GLY A C 1
ATOM 904 O O . GLY A 1 114 ? 0.898 -13.529 8.454 1.00 90.12 114 GLY A O 1
ATOM 905 N N . VAL A 1 115 ? -0.603 -12.246 9.475 1.00 91.44 115 VAL A N 1
ATOM 906 C CA . VAL A 1 115 ? -0.351 -11.086 8.603 1.00 91.44 115 VAL A CA 1
ATOM 907 C C . VAL A 1 115 ? 1.054 -10.531 8.866 1.00 91.44 115 VAL A C 1
ATOM 909 O O . VAL A 1 115 ? 1.426 -10.245 10.000 1.00 91.44 115 VAL A O 1
ATOM 912 N N . SER A 1 116 ? 1.845 -10.361 7.808 1.00 88.56 116 SER A N 1
ATOM 913 C CA . SER A 1 116 ? 3.161 -9.715 7.832 1.00 88.56 116 SER A CA 1
ATOM 914 C C . SER A 1 116 ? 3.100 -8.222 7.508 1.00 88.56 116 SER A C 1
ATOM 916 O O . SER A 1 116 ? 4.023 -7.493 7.859 1.00 88.56 116 SER A O 1
ATOM 918 N N . LEU A 1 117 ? 2.037 -7.758 6.840 1.00 89.00 117 LEU A N 1
ATOM 919 C CA . LEU A 1 117 ? 1.844 -6.348 6.504 1.00 89.00 117 LEU A CA 1
ATOM 920 C C . LEU A 1 117 ? 0.386 -5.919 6.715 1.00 89.00 117 LEU A C 1
ATOM 922 O O . LEU A 1 117 ? -0.500 -6.278 5.944 1.00 89.00 117 LEU A O 1
ATOM 926 N N . ALA A 1 118 ? 0.132 -5.111 7.742 1.00 92.06 118 ALA A N 1
ATOM 927 C CA . ALA A 1 118 ? -1.133 -4.398 7.879 1.00 92.06 118 ALA A CA 1
ATOM 928 C C . ALA A 1 118 ? -0.974 -2.983 7.315 1.00 92.06 118 ALA A C 1
ATOM 930 O O . ALA A 1 118 ? -0.037 -2.276 7.686 1.00 92.06 118 ALA A O 1
ATOM 931 N N . PHE A 1 119 ? -1.888 -2.559 6.448 1.00 92.75 119 PHE A N 1
ATOM 932 C CA . PHE A 1 119 ? -1.942 -1.185 5.949 1.00 92.75 119 PHE A CA 1
ATOM 933 C C . PHE A 1 119 ? -3.315 -0.566 6.215 1.00 92.75 119 PHE A C 1
ATOM 935 O O . PHE A 1 119 ? -4.279 -1.258 6.537 1.00 92.75 119 PHE A O 1
ATOM 942 N N . LEU A 1 120 ? -3.390 0.756 6.128 1.00 93.81 120 LEU A N 1
ATOM 943 C CA . LEU A 1 120 ? -4.625 1.519 6.247 1.00 93.81 120 LEU A CA 1
ATOM 944 C C . LEU A 1 120 ? -4.494 2.823 5.468 1.00 93.81 120 LEU A C 1
ATOM 946 O O . LEU A 1 120 ? -3.387 3.260 5.145 1.00 93.81 120 LEU A O 1
ATOM 950 N N . MET A 1 121 ? -5.628 3.455 5.199 1.00 92.12 121 MET A N 1
ATOM 951 C CA . MET A 1 121 ? -5.686 4.777 4.591 1.00 92.12 121 MET A CA 1
ATOM 952 C C . MET A 1 121 ? -6.202 5.777 5.620 1.00 92.12 121 MET A C 1
ATOM 954 O O . MET A 1 121 ? -7.258 5.578 6.221 1.00 92.12 121 MET A O 1
ATOM 958 N N . ALA A 1 122 ? -5.453 6.855 5.834 1.00 89.94 122 ALA A N 1
ATOM 959 C CA . ALA A 1 122 ? -5.936 7.996 6.599 1.00 89.94 122 ALA A CA 1
ATOM 960 C C . ALA A 1 122 ? -6.616 8.973 5.643 1.00 89.94 122 ALA A C 1
ATOM 962 O O . ALA A 1 122 ? -5.980 9.443 4.702 1.00 89.94 122 ALA A O 1
ATOM 963 N N . ALA A 1 123 ? -7.881 9.307 5.892 1.00 84.06 123 ALA A N 1
ATOM 964 C CA . ALA A 1 123 ? -8.572 10.300 5.077 1.00 84.06 123 ALA A CA 1
ATOM 965 C C . ALA A 1 123 ? -8.066 11.717 5.385 1.00 84.06 123 ALA A C 1
ATOM 967 O O . ALA A 1 123 ? -8.003 12.570 4.499 1.00 84.06 123 ALA A O 1
ATOM 968 N N . HIS A 1 124 ? -7.707 11.979 6.649 1.00 84.81 124 HIS A N 1
ATOM 969 C CA . HIS A 1 124 ? -7.340 13.310 7.141 1.00 84.81 124 HIS A CA 1
ATOM 970 C C . HIS A 1 124 ? -6.186 13.262 8.159 1.00 84.81 124 HIS A C 1
ATOM 972 O O . HIS A 1 124 ? -5.987 12.263 8.851 1.00 84.81 124 HIS A O 1
ATOM 978 N N . GLU A 1 125 ? -5.469 14.379 8.341 1.00 85.62 125 GLU A N 1
ATOM 979 C CA . GLU A 1 125 ? -4.309 14.474 9.252 1.00 85.62 125 GLU A CA 1
ATOM 980 C C . GLU A 1 125 ? -4.605 14.045 10.699 1.00 85.62 125 GLU A C 1
ATOM 982 O O . GLU A 1 125 ? -3.761 13.454 11.380 1.00 85.62 125 GLU A O 1
ATOM 987 N N . ALA A 1 126 ? -5.814 14.332 11.187 1.00 84.94 126 ALA A N 1
ATOM 988 C CA . ALA A 1 126 ? -6.230 13.945 12.531 1.00 84.94 126 ALA A CA 1
ATOM 989 C C . ALA A 1 126 ? -6.267 12.416 12.708 1.00 84.94 126 ALA A C 1
ATOM 991 O O . ALA A 1 126 ? -5.937 11.922 13.787 1.00 84.94 126 ALA A O 1
ATOM 992 N N . GLU A 1 127 ? -6.632 11.676 11.658 1.00 86.25 127 GLU A N 1
ATOM 993 C CA . GLU A 1 127 ? -6.604 10.211 11.631 1.00 86.25 127 GLU A CA 1
ATOM 994 C C . GLU A 1 127 ? -5.170 9.702 11.504 1.00 86.25 127 GLU A C 1
ATOM 996 O O . GLU A 1 127 ? -4.759 8.838 12.279 1.00 86.25 127 GLU A O 1
ATOM 1001 N N . ALA A 1 128 ? -4.367 10.314 10.626 1.00 90.12 128 ALA A N 1
ATOM 1002 C CA . ALA A 1 128 ? -2.954 9.971 10.464 1.00 90.12 128 ALA A CA 1
ATOM 1003 C C . ALA A 1 128 ? -2.196 10.036 11.801 1.00 90.12 128 ALA A C 1
ATOM 1005 O O . ALA A 1 128 ? -1.407 9.151 12.125 1.00 90.12 128 ALA A O 1
ATOM 1006 N N . ARG A 1 129 ? -2.498 11.030 12.649 1.00 91.06 129 ARG A N 1
ATOM 1007 C CA . ARG A 1 129 ? -1.888 11.155 13.983 1.00 91.06 129 ARG A CA 1
ATOM 1008 C C . ARG A 1 129 ? -2.287 10.042 14.952 1.00 91.06 129 ARG A C 1
ATOM 1010 O O . ARG A 1 129 ? -1.505 9.707 15.842 1.00 91.06 129 ARG A O 1
ATOM 1017 N N . ILE A 1 130 ? -3.490 9.487 14.813 1.00 92.31 130 ILE A N 1
ATOM 1018 C CA . ILE A 1 130 ? -3.935 8.326 15.594 1.00 92.31 130 ILE A CA 1
ATOM 1019 C C . ILE A 1 130 ? -3.141 7.095 15.159 1.00 92.31 130 ILE A C 1
ATOM 1021 O O . ILE A 1 130 ? -2.596 6.397 16.012 1.00 92.31 130 ILE A O 1
ATOM 1025 N N . TYR A 1 131 ? -3.022 6.867 13.851 1.00 93.62 131 TYR A N 1
ATOM 1026 C CA . TYR A 1 131 ? -2.326 5.703 13.304 1.00 93.62 131 TYR A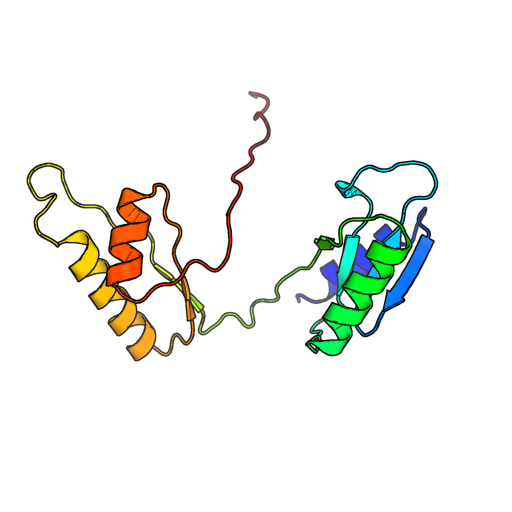 CA 1
ATOM 1027 C C . TYR A 1 131 ? -0.816 5.748 13.547 1.00 93.62 131 TYR A C 1
ATOM 1029 O O . TYR A 1 131 ? -0.235 4.731 13.917 1.00 93.62 131 TYR A O 1
ATOM 1037 N N . PHE A 1 132 ? -0.201 6.931 13.486 1.00 94.31 132 PHE A N 1
ATOM 1038 C CA . PHE A 1 132 ? 1.203 7.110 13.859 1.00 94.31 132 PHE A CA 1
ATOM 1039 C C . PHE A 1 132 ? 1.477 6.656 15.300 1.00 94.31 132 PHE A C 1
ATOM 1041 O O . PHE A 1 132 ? 2.418 5.915 15.568 1.00 94.31 132 PHE A O 1
ATOM 1048 N N . ARG A 1 133 ? 0.597 7.019 16.245 1.00 91.62 133 ARG A N 1
ATOM 1049 C CA . ARG A 1 133 ? 0.696 6.560 17.644 1.00 91.62 133 ARG A CA 1
ATOM 1050 C C . ARG A 1 133 ? 0.456 5.058 17.808 1.00 91.62 133 ARG A C 1
ATOM 1052 O O . ARG A 1 133 ? 0.903 4.494 18.800 1.00 91.62 133 ARG A O 1
ATOM 1059 N N . ALA A 1 134 ? -0.248 4.429 16.870 1.00 91.31 134 ALA A N 1
ATOM 1060 C CA . ALA A 1 134 ? -0.457 2.985 16.836 1.00 91.31 134 ALA A CA 1
ATOM 1061 C C . ALA A 1 134 ? 0.713 2.220 16.180 1.00 91.31 134 ALA A C 1
ATOM 1063 O O . ALA A 1 134 ? 0.648 0.996 16.110 1.00 91.31 134 ALA A O 1
ATOM 1064 N N . GLY A 1 135 ? 1.770 2.915 15.736 1.00 92.44 135 GLY A N 1
ATOM 1065 C CA . GLY A 1 135 ? 2.981 2.320 15.163 1.00 92.44 135 GLY A CA 1
ATOM 1066 C C . GLY A 1 135 ? 3.051 2.330 13.634 1.00 92.44 135 GLY A C 1
ATOM 1067 O O . GLY A 1 135 ? 3.997 1.782 13.078 1.00 92.44 135 GLY A O 1
ATOM 1068 N N . PHE A 1 136 ? 2.086 2.947 12.945 1.00 95.00 136 PHE A N 1
ATOM 1069 C CA . PHE A 1 136 ? 2.137 3.100 11.489 1.00 95.00 136 PHE A CA 1
ATOM 1070 C C . PHE A 1 136 ? 3.075 4.236 11.070 1.00 95.00 136 PHE A C 1
ATOM 1072 O O . PHE A 1 136 ? 3.192 5.254 11.753 1.00 95.00 136 PHE A O 1
ATOM 1079 N N . SER A 1 137 ? 3.672 4.102 9.890 1.00 93.56 137 SER A N 1
ATOM 1080 C CA . SER A 1 137 ? 4.370 5.174 9.180 1.00 93.56 137 SER A CA 1
ATOM 1081 C C . SER A 1 137 ? 3.712 5.426 7.822 1.00 93.56 137 SER A C 1
ATOM 1083 O O . SER A 1 137 ? 3.087 4.538 7.240 1.00 93.56 137 SER A O 1
ATOM 1085 N N . THR A 1 138 ? 3.831 6.653 7.314 1.00 92.00 138 THR A N 1
ATOM 1086 C CA . THR A 1 138 ? 3.372 6.983 5.961 1.00 92.00 138 THR A CA 1
ATOM 1087 C C . THR A 1 138 ? 4.329 6.376 4.942 1.00 92.00 138 THR A C 1
ATOM 1089 O O . THR A 1 138 ? 5.525 6.653 4.985 1.00 92.00 138 THR A O 1
ATOM 1092 N N . ILE A 1 139 ? 3.791 5.581 4.018 1.00 87.19 139 ILE A N 1
ATOM 1093 C CA . ILE A 1 139 ? 4.560 4.934 2.942 1.00 87.19 139 ILE A CA 1
ATOM 1094 C C . ILE A 1 139 ? 4.208 5.460 1.545 1.00 87.19 139 ILE A C 1
ATOM 1096 O O . ILE A 1 139 ? 4.857 5.092 0.571 1.00 87.19 139 ILE A O 1
ATOM 1100 N N . GLY A 1 140 ? 3.183 6.307 1.432 1.00 84.44 140 GLY A N 1
ATOM 1101 C CA . GLY A 1 140 ? 2.734 6.866 0.163 1.00 84.44 140 GLY A CA 1
ATOM 1102 C C . GLY A 1 140 ? 1.441 7.662 0.294 1.00 84.44 140 GLY A C 1
ATOM 1103 O O . GLY A 1 140 ? 0.878 7.790 1.383 1.00 84.44 140 GLY A O 1
ATOM 1104 N N . GLU A 1 141 ? 0.979 8.172 -0.842 1.00 83.50 141 GLU A N 1
ATOM 1105 C CA . GLU A 1 141 ? -0.269 8.919 -0.993 1.00 83.50 141 GLU A CA 1
ATOM 1106 C C . GLU A 1 141 ? -1.196 8.188 -1.967 1.00 83.50 141 GLU A C 1
ATOM 1108 O O . GLU A 1 141 ? -0.741 7.475 -2.863 1.00 83.50 141 GLU A O 1
ATOM 1113 N N . ILE A 1 142 ? -2.506 8.353 -1.785 1.00 77.69 142 ILE A N 1
ATOM 1114 C CA . ILE A 1 142 ? -3.527 7.683 -2.593 1.00 77.69 142 ILE A CA 1
ATOM 1115 C C . ILE A 1 142 ? -4.415 8.740 -3.232 1.00 77.69 142 ILE A C 1
ATOM 1117 O O . ILE A 1 142 ? -4.941 9.624 -2.558 1.00 77.69 142 ILE A O 1
ATOM 1121 N N . LEU A 1 143 ? -4.601 8.618 -4.545 1.00 78.75 143 LEU A N 1
ATOM 1122 C CA . LEU A 1 143 ? -5.489 9.460 -5.329 1.00 78.75 143 LEU A CA 1
ATOM 1123 C C . LEU A 1 143 ? -6.732 8.656 -5.720 1.00 78.75 143 LEU A C 1
ATOM 1125 O O . LEU A 1 143 ? -6.652 7.707 -6.498 1.00 78.75 143 LEU A O 1
ATOM 1129 N N . HIS A 1 144 ? -7.893 9.057 -5.203 1.00 73.31 144 HIS A N 1
ATOM 1130 C CA . HIS A 1 144 ? -9.178 8.512 -5.633 1.00 73.31 144 HIS A CA 1
ATOM 1131 C C . HIS A 1 144 ? -9.697 9.304 -6.841 1.00 73.31 144 HIS A C 1
ATOM 1133 O O . HIS A 1 144 ? -10.018 10.484 -6.718 1.00 73.31 144 HIS A O 1
ATOM 1139 N N . ILE A 1 145 ? -9.798 8.654 -8.003 1.00 75.56 145 ILE A N 1
ATOM 1140 C CA . ILE A 1 145 ? -10.362 9.229 -9.234 1.00 75.56 145 ILE A CA 1
ATOM 1141 C C . ILE A 1 145 ? -11.621 8.448 -9.593 1.00 75.56 145 ILE A C 1
ATOM 1143 O O . ILE A 1 145 ? -11.650 7.223 -9.506 1.00 75.56 145 ILE A O 1
ATOM 1147 N N . SER A 1 146 ? -12.657 9.155 -10.031 1.00 77.12 146 SER A N 1
ATOM 1148 C CA . SER A 1 146 ? -13.818 8.540 -10.668 1.00 77.12 146 SER A CA 1
ATOM 1149 C C . SER A 1 146 ? -14.108 9.256 -11.979 1.00 77.12 146 SER A C 1
ATOM 1151 O O . SER A 1 146 ? -13.944 10.474 -12.069 1.00 77.12 146 SER A O 1
ATOM 1153 N N . HIS A 1 147 ? -14.522 8.503 -12.996 1.00 76.56 147 HIS A N 1
ATOM 1154 C CA . HIS A 1 147 ? -15.134 9.090 -14.180 1.00 76.56 147 HIS A CA 1
ATOM 1155 C C . HIS A 1 147 ? -16.611 9.379 -13.892 1.00 76.56 147 HIS A C 1
ATOM 1157 O O . HIS A 1 147 ? -17.234 8.636 -13.122 1.00 76.56 147 HIS A O 1
ATOM 1163 N N . PRO A 1 148 ? -17.193 10.425 -14.501 1.00 76.62 148 PRO A N 1
ATOM 1164 C CA . PRO A 1 148 ? -18.634 10.613 -14.469 1.00 76.62 148 PRO A CA 1
ATOM 1165 C C . PRO A 1 148 ? -19.308 9.330 -14.961 1.00 76.62 148 PRO A C 1
ATOM 1167 O O . PRO A 1 148 ? -18.950 8.805 -16.014 1.00 76.62 148 PRO A O 1
ATOM 1170 N N . ARG A 1 149 ? -20.272 8.807 -14.200 1.00 69.25 149 ARG A N 1
ATOM 1171 C CA . ARG A 1 149 ? -21.187 7.805 -14.749 1.00 69.25 149 ARG A CA 1
ATOM 1172 C C . ARG A 1 149 ? -22.139 8.548 -15.680 1.00 69.25 149 ARG A C 1
ATOM 1174 O O . ARG A 1 149 ? -22.884 9.400 -15.198 1.00 69.25 149 ARG A O 1
ATOM 1181 N N . GLU A 1 150 ? -22.101 8.253 -16.979 1.00 66.94 150 GLU A N 1
ATOM 1182 C CA . GLU A 1 150 ? -23.217 8.603 -17.862 1.00 66.94 150 GLU A CA 1
ATOM 1183 C C . GLU A 1 150 ? -24.477 7.958 -17.266 1.00 66.94 150 GLU A C 1
ATOM 1185 O O . GLU A 1 150 ? -24.482 6.767 -16.941 1.00 66.94 150 GLU A O 1
ATOM 1190 N N . GLN A 1 151 ? -25.489 8.780 -16.976 1.00 50.56 151 GLN A N 1
ATOM 1191 C CA . GLN A 1 151 ? -26.766 8.285 -16.466 1.00 50.56 151 GLN A CA 1
ATOM 1192 C C . GLN A 1 151 ? -27.445 7.466 -17.575 1.00 50.56 151 GLN A C 1
ATOM 1194 O O . GLN A 1 151 ? -27.432 7.928 -18.717 1.00 50.56 151 GLN A O 1
ATOM 1199 N N . PRO A 1 152 ? -27.989 6.273 -17.266 1.00 58.34 152 PRO A N 1
ATOM 1200 C CA . PRO A 1 152 ? -28.780 5.504 -18.221 1.00 58.34 152 PRO A CA 1
ATOM 1201 C C . PRO A 1 152 ? -30.076 6.224 -18.609 1.00 58.34 152 PRO A C 1
ATOM 1203 O O . PRO A 1 152 ? -30.599 7.000 -17.773 1.00 58.34 152 PRO A O 1
#

Foldseek 3Di:
DPQVPLVVVLVVLPVQFDWDDQPQWTWTHHDPDLPLVNTEIRGHRVDDDDPVSVVSQCVVQVVVVHDYHYDYDDPPPCVQEEEDDDQDDDPVGPPPLRSLVVVLVVVVVSVVVPRPYYDYDDPDPVSVVSVVVSVDDDPDDDDDDDDDDDDD